Protein AF-X0VPE2-F1 (afdb_monomer)

Radius of gyration: 18.02 Å; Cα contacts (8 Å, |Δi|>4): 133; chains: 1; bounding box: 36×33×53 Å

Mean predicted aligned error: 11.68 Å

Solvent-accessible surface area (backbone atoms only — not comparable to full-atom values): 7471 Å² total; per-residue (Å²): 115,73,70,59,52,55,60,52,53,53,53,38,47,73,68,76,41,77,46,69,66,61,46,49,50,71,69,47,79,75,45,66,66,59,52,53,51,42,55,54,49,53,52,48,35,64,72,43,27,59,87,82,78,49,79,54,50,73,45,36,73,63,50,60,68,68,67,75,43,57,67,64,40,50,57,55,5,65,76,32,97,81,60,49,79,45,72,67,60,49,52,50,51,54,61,70,44,35,78,48,72,45,98,58,35,27,35,40,79,41,75,41,86,87,76,78,44,70,31,37,31,48,44,54,71,93,116

Foldseek 3Di:
DVVVLCVVQVVCVVVVHPRVVVVCVVVVVPPPLLVLLQVLLVVQCVVQPVPPPDARDKDALVCVVVVPCPPNQQSLLCPDDPSHRDSVVSVVSLVVQAPPDHPQKHKHWDQDPPPRGIIITIDGPPD

Nearest PDB structures (foldseek):
  9cjx-assembly1_A  TM=3.174E-01  e=4.978E-01  Desulfotomaculum sp.
  2cqm-assembly1_A  TM=2.421E-01  e=2.013E+00  Homo sapiens
  8rfj-assembly1_K  TM=2.776E-01  e=3.565E+00  Ectopseudomonas oleovorans
  5myj-assembly1_BQ  TM=2.692E-01  e=7.170E+00  Lactococcus cremoris subsp. cremoris MG1363

Organism: NCBI:txid412755

Structure (mmCIF, N/CA/C/O backbone):
data_AF-X0VPE2-F1
#
_entry.id   AF-X0VPE2-F1
#
loop_
_atom_site.group_PDB
_atom_site.id
_atom_site.type_symbol
_atom_site.label_atom_id
_atom_site.label_alt_id
_atom_site.label_comp_id
_atom_site.label_asym_id
_atom_site.label_entity_id
_atom_site.label_seq_id
_atom_site.pdbx_PDB_ins_code
_atom_site.Cartn_x
_atom_site.Cartn_y
_atom_site.Cartn_z
_atom_site.occupancy
_atom_site.B_iso_or_equiv
_atom_site.auth_seq_id
_atom_site.auth_comp_id
_atom_site.auth_asym_id
_atom_site.auth_atom_id
_atom_site.pdbx_PDB_model_num
ATOM 1 N N . PHE A 1 1 ? 20.637 -10.518 -17.107 1.00 48.41 1 PHE A N 1
ATOM 2 C CA . PHE A 1 1 ? 19.601 -9.680 -17.740 1.00 48.41 1 PHE A CA 1
ATOM 3 C C . PHE A 1 1 ? 20.217 -8.600 -18.637 1.00 48.41 1 PHE A C 1
ATOM 5 O O . PHE A 1 1 ? 19.549 -8.205 -19.580 1.00 48.41 1 PHE A O 1
ATOM 12 N N . ASP A 1 2 ? 21.484 -8.210 -18.436 1.00 50.22 2 ASP A N 1
ATOM 13 C CA . ASP A 1 2 ? 22.168 -7.146 -19.201 1.00 50.22 2 ASP A CA 1
ATOM 14 C C . ASP A 1 2 ? 22.328 -7.405 -20.713 1.00 50.22 2 ASP A C 1
ATOM 16 O O . ASP A 1 2 ? 22.294 -6.473 -21.512 1.00 50.22 2 ASP A O 1
ATOM 20 N N . ASP A 1 3 ? 22.443 -8.667 -21.137 1.00 52.97 3 ASP A N 1
ATOM 21 C CA . ASP A 1 3 ? 22.589 -8.995 -22.565 1.00 52.97 3 ASP A CA 1
ATOM 22 C C . ASP A 1 3 ? 21.286 -8.849 -23.362 1.00 52.97 3 ASP A C 1
ATOM 24 O O . ASP A 1 3 ? 21.312 -8.575 -24.561 1.00 52.97 3 ASP A O 1
ATOM 28 N N . TRP A 1 4 ? 20.131 -9.019 -22.712 1.00 54.50 4 TRP A N 1
ATOM 29 C CA . TRP A 1 4 ? 18.833 -8.937 -23.388 1.00 54.50 4 TRP A CA 1
ATOM 30 C C . TRP A 1 4 ? 18.446 -7.482 -23.676 1.00 54.50 4 TRP A C 1
ATOM 32 O O . TRP A 1 4 ? 17.914 -7.184 -24.745 1.00 54.50 4 TRP A O 1
ATOM 42 N N . ASP A 1 5 ? 18.788 -6.578 -22.755 1.00 54.84 5 ASP A N 1
ATOM 43 C CA . ASP A 1 5 ? 18.522 -5.143 -22.872 1.00 54.84 5 ASP A CA 1
ATOM 44 C C . ASP A 1 5 ? 19.293 -4.534 -24.055 1.00 54.84 5 ASP A C 1
ATOM 46 O O . ASP A 1 5 ? 18.713 -3.861 -24.903 1.00 54.84 5 ASP A O 1
ATOM 50 N N . ASN A 1 6 ? 20.572 -4.890 -24.216 1.00 60.12 6 ASN A N 1
ATOM 51 C CA . ASN A 1 6 ? 21.390 -4.433 -25.345 1.00 60.12 6 ASN A CA 1
ATOM 52 C C . ASN A 1 6 ? 20.901 -4.950 -26.709 1.00 60.12 6 ASN A C 1
ATOM 54 O O . ASN A 1 6 ? 20.964 -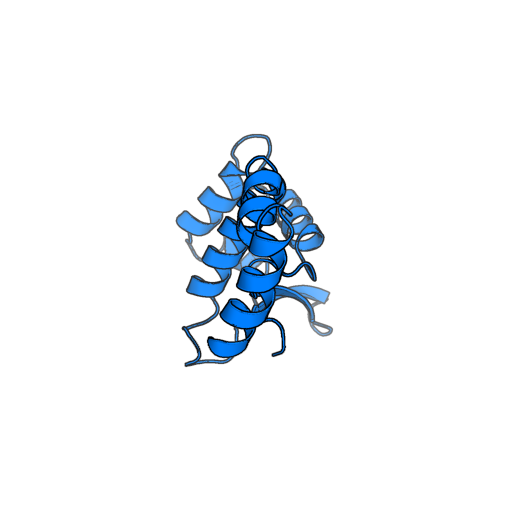4.223 -27.703 1.00 60.12 6 ASN A O 1
ATOM 58 N N . LEU A 1 7 ? 20.405 -6.191 -26.775 1.00 62.62 7 LEU A N 1
ATOM 59 C CA . LEU A 1 7 ? 19.958 -6.806 -28.030 1.00 62.62 7 LEU A CA 1
ATOM 60 C C . LEU A 1 7 ? 18.639 -6.217 -28.541 1.00 62.62 7 LEU A C 1
ATOM 62 O O . LEU A 1 7 ? 18.477 -6.028 -29.747 1.00 62.62 7 LEU A O 1
ATOM 66 N N . VAL A 1 8 ? 17.703 -5.915 -27.643 1.00 62.94 8 VAL A N 1
ATOM 67 C CA . VAL A 1 8 ? 16.380 -5.395 -28.018 1.00 62.94 8 VAL A CA 1
ATOM 68 C C . VAL A 1 8 ? 16.415 -3.879 -28.187 1.00 62.94 8 VAL A C 1
ATOM 70 O O . VAL A 1 8 ? 15.922 -3.359 -29.189 1.00 62.94 8 VAL A O 1
ATOM 73 N N . ARG A 1 9 ? 17.062 -3.163 -27.262 1.00 59.94 9 ARG A N 1
ATOM 74 C CA . ARG A 1 9 ? 17.155 -1.699 -27.291 1.00 59.94 9 ARG A CA 1
ATOM 75 C C . ARG A 1 9 ? 17.987 -1.209 -28.473 1.00 59.94 9 ARG A C 1
ATOM 77 O O . ARG A 1 9 ? 17.566 -0.298 -29.180 1.00 59.94 9 ARG A O 1
ATOM 84 N N . GLY A 1 10 ? 19.107 -1.878 -28.760 1.00 60.94 10 GLY A N 1
ATOM 85 C CA . GLY A 1 10 ? 19.944 -1.571 -29.919 1.00 60.94 10 GLY A CA 1
ATOM 86 C C . GLY A 1 10 ? 19.210 -1.744 -31.253 1.00 60.94 10 GLY A C 1
ATOM 87 O O . GLY A 1 10 ? 19.342 -0.898 -32.133 1.00 60.94 10 GLY A O 1
ATOM 88 N N . ALA A 1 11 ? 18.392 -2.792 -31.393 1.00 63.69 11 ALA A N 1
ATOM 89 C CA . ALA A 1 11 ? 17.619 -3.040 -32.611 1.00 63.69 11 ALA A CA 1
ATOM 90 C C . ALA A 1 11 ? 16.473 -2.031 -32.812 1.00 63.69 11 ALA A C 1
ATOM 92 O O . ALA A 1 11 ? 16.219 -1.617 -33.941 1.00 63.69 11 ALA A O 1
ATOM 93 N N . LEU A 1 12 ? 15.800 -1.615 -31.734 1.00 59.50 12 LEU A N 1
ATOM 94 C CA . LEU A 1 12 ? 14.699 -0.645 -31.793 1.00 59.50 12 LEU A CA 1
ATOM 95 C C . LEU A 1 12 ? 15.189 0.770 -32.127 1.00 59.50 12 LEU A C 1
ATOM 97 O O . LEU A 1 12 ? 14.616 1.412 -33.005 1.00 59.50 12 LEU A O 1
ATOM 101 N N . ILE A 1 13 ? 16.299 1.204 -31.520 1.00 61.22 13 ILE A N 1
ATOM 102 C CA . ILE A 1 13 ? 16.946 2.489 -31.837 1.00 61.22 13 ILE A CA 1
ATOM 103 C C . ILE A 1 13 ? 17.408 2.518 -33.301 1.00 61.22 13 ILE A C 1
ATOM 105 O O . ILE A 1 13 ? 17.259 3.528 -33.986 1.00 61.22 13 ILE A O 1
ATOM 109 N N . TRP A 1 14 ? 17.941 1.401 -33.809 1.00 63.91 14 TRP A N 1
ATOM 110 C CA . TRP A 1 14 ? 18.408 1.303 -35.196 1.00 63.91 14 TRP A CA 1
ATOM 111 C C . TRP A 1 14 ? 17.271 1.378 -36.230 1.00 63.91 14 TRP A C 1
ATOM 113 O O . T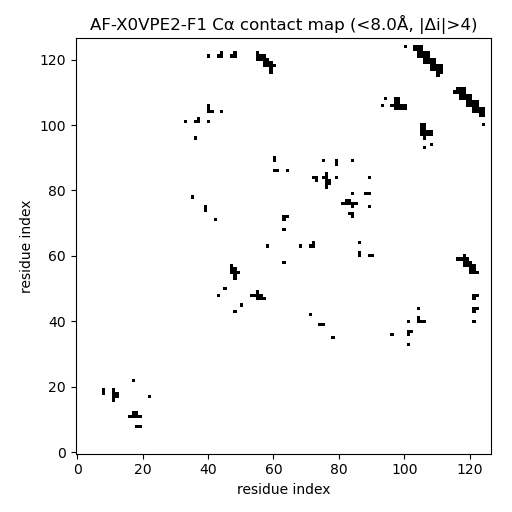RP A 1 14 ? 17.502 1.764 -37.371 1.00 63.91 14 TRP A O 1
ATOM 123 N N . LEU A 1 15 ? 16.040 1.043 -35.832 1.00 72.44 15 LEU A N 1
ATOM 124 C CA . LEU A 1 15 ? 14.829 1.141 -36.657 1.00 72.44 15 LEU A CA 1
ATOM 125 C C . LEU A 1 15 ? 14.148 2.523 -36.580 1.00 72.44 15 LEU A C 1
ATOM 127 O O . LEU A 1 15 ? 13.005 2.652 -37.020 1.00 72.44 15 LEU A O 1
ATOM 131 N N . GLU A 1 16 ? 14.815 3.531 -36.001 1.00 61.09 16 GLU A N 1
ATOM 132 C CA . GLU A 1 16 ? 14.264 4.870 -35.718 1.00 61.09 16 GLU A CA 1
ATOM 133 C C . GLU A 1 16 ? 12.949 4.837 -34.913 1.00 61.09 16 GLU A C 1
ATOM 135 O O . GLU A 1 16 ? 12.154 5.776 -34.949 1.00 61.09 16 GLU A O 1
ATOM 140 N N . GLN A 1 17 ? 12.694 3.751 -34.178 1.00 58.78 17 GLN A N 1
ATOM 141 C CA . GLN A 1 17 ? 11.606 3.700 -33.209 1.00 58.78 17 GLN A CA 1
ATOM 142 C C . GLN A 1 17 ? 12.084 4.355 -31.914 1.00 58.78 17 GLN A C 1
ATOM 144 O O . GLN A 1 17 ? 13.232 4.157 -31.508 1.00 58.78 17 GLN A O 1
ATOM 149 N N . ASP A 1 18 ? 11.210 5.134 -31.268 1.00 55.91 18 ASP A N 1
ATOM 150 C CA . ASP A 1 18 ? 11.518 5.681 -29.948 1.00 55.91 18 ASP A CA 1
ATOM 151 C C . ASP A 1 18 ? 11.883 4.527 -28.999 1.00 55.91 18 ASP A C 1
ATOM 153 O O . ASP A 1 18 ? 11.242 3.471 -28.983 1.00 55.91 18 ASP A O 1
ATOM 157 N N . ASP A 1 19 ? 12.948 4.727 -28.223 1.00 62.25 19 ASP A N 1
ATOM 158 C CA . ASP A 1 19 ? 13.419 3.757 -27.239 1.00 62.25 19 ASP A CA 1
ATOM 159 C C . ASP A 1 19 ? 12.251 3.388 -26.307 1.00 62.25 19 ASP A C 1
ATOM 161 O O . ASP A 1 19 ? 11.602 4.290 -25.780 1.00 62.25 19 ASP A O 1
ATOM 165 N N . PRO A 1 20 ? 11.921 2.102 -26.099 1.00 57.09 20 PRO A N 1
ATOM 166 C CA . PRO A 1 20 ? 10.791 1.708 -25.261 1.00 57.09 20 PRO A CA 1
ATOM 167 C C . PRO A 1 20 ? 10.912 2.207 -23.814 1.00 57.09 20 PRO A C 1
ATOM 169 O O . PRO A 1 20 ? 9.883 2.448 -23.185 1.00 57.09 20 PRO A O 1
ATOM 172 N N . VAL A 1 21 ? 12.131 2.418 -23.300 1.00 57.44 21 VAL A N 1
ATOM 173 C CA . VAL A 1 21 ? 12.370 2.997 -21.968 1.00 57.44 21 VAL A CA 1
ATOM 174 C C . VAL A 1 21 ? 12.086 4.498 -21.980 1.00 57.44 21 VAL A C 1
ATOM 176 O O . VAL A 1 21 ? 11.286 4.966 -21.173 1.00 57.44 21 VAL A O 1
ATOM 179 N N . ASP A 1 22 ? 12.625 5.238 -22.953 1.00 53.91 22 ASP A N 1
ATOM 180 C CA . ASP A 1 22 ? 12.319 6.667 -23.111 1.00 53.91 22 ASP A CA 1
ATOM 181 C C . ASP A 1 22 ? 10.844 6.894 -23.458 1.00 53.91 22 ASP A C 1
ATOM 183 O O . ASP A 1 22 ? 10.259 7.888 -23.049 1.00 53.91 22 ASP A O 1
ATOM 187 N N . THR A 1 23 ? 10.214 5.984 -24.200 1.00 55.41 23 THR A N 1
ATOM 188 C CA . THR A 1 23 ? 8.788 6.033 -24.535 1.00 55.41 23 THR A CA 1
ATOM 189 C C . THR A 1 23 ? 7.963 5.774 -23.290 1.00 55.41 23 THR A C 1
ATOM 191 O O . THR A 1 23 ? 6.982 6.475 -23.068 1.00 55.41 23 THR A O 1
ATOM 194 N N . GLN A 1 24 ? 8.356 4.821 -22.442 1.00 53.22 24 GLN A N 1
ATOM 195 C CA . GLN A 1 24 ? 7.702 4.576 -21.160 1.00 53.22 24 GLN A CA 1
ATOM 196 C C . GLN A 1 24 ? 7.850 5.773 -20.207 1.00 53.22 24 GLN A C 1
ATOM 198 O O . GLN A 1 24 ? 6.866 6.129 -19.559 1.00 53.22 24 GLN A O 1
ATOM 203 N N . ASP A 1 25 ? 9.011 6.429 -20.172 1.00 51.62 25 ASP A N 1
ATOM 204 C CA . ASP A 1 25 ? 9.250 7.625 -19.354 1.00 51.62 25 ASP A CA 1
ATOM 205 C C . ASP A 1 25 ? 8.532 8.866 -19.916 1.00 51.62 25 ASP A C 1
ATOM 207 O O . ASP A 1 25 ? 7.871 9.592 -19.170 1.00 51.62 25 ASP A O 1
ATOM 211 N N . ARG A 1 26 ? 8.534 9.073 -21.241 1.00 52.00 26 ARG A N 1
ATOM 212 C CA . ARG A 1 26 ? 7.775 10.147 -21.918 1.00 52.00 26 ARG A CA 1
ATOM 213 C C . ARG A 1 26 ? 6.259 9.935 -21.847 1.00 52.00 26 ARG A C 1
ATOM 215 O O . ARG A 1 26 ? 5.519 10.912 -21.809 1.00 52.00 26 ARG A O 1
ATOM 222 N N . SER A 1 27 ? 5.793 8.685 -21.800 1.00 52.50 27 SER A N 1
ATOM 223 C CA . SER A 1 27 ? 4.378 8.336 -21.568 1.00 52.50 27 SER A CA 1
ATOM 224 C C . SER A 1 27 ? 3.996 8.389 -20.086 1.00 52.50 27 SER A C 1
ATOM 226 O O . SER A 1 27 ? 2.817 8.497 -19.761 1.00 52.50 27 SER A O 1
ATOM 228 N N . GLY A 1 28 ? 4.979 8.250 -19.190 1.00 48.50 28 GLY A N 1
ATOM 229 C CA . GLY A 1 28 ? 4.800 8.157 -17.743 1.00 48.50 28 GLY A CA 1
ATOM 230 C C . GLY A 1 28 ? 4.815 9.499 -17.015 1.00 48.50 28 GLY A C 1
ATOM 231 O O . GLY A 1 28 ? 4.195 9.594 -15.959 1.00 48.50 28 GLY A O 1
ATOM 232 N N . GLY A 1 29 ? 5.441 10.535 -17.588 1.00 45.78 29 GLY A N 1
ATOM 233 C CA . GLY A 1 29 ? 5.612 11.874 -16.996 1.00 45.78 29 GLY A CA 1
ATOM 234 C C . GLY A 1 29 ? 4.342 12.721 -16.802 1.00 45.78 29 GLY A C 1
ATOM 235 O O . GLY A 1 29 ? 4.420 13.946 -16.823 1.00 45.78 29 GLY A O 1
ATOM 236 N N . GLY A 1 30 ? 3.172 12.102 -16.645 1.00 54.84 30 GLY A N 1
ATOM 237 C CA . GLY A 1 30 ? 1.905 12.799 -16.413 1.00 54.84 30 GLY A CA 1
ATOM 238 C C . GLY A 1 30 ? 0.811 11.967 -15.743 1.00 54.84 30 GLY A C 1
ATOM 239 O O . GLY A 1 30 ? -0.318 12.445 -15.635 1.00 54.84 30 GLY A O 1
ATOM 240 N N . ASP A 1 31 ? 1.099 10.737 -15.302 1.00 74.12 31 ASP A N 1
ATOM 241 C CA . ASP A 1 31 ? 0.120 9.930 -14.570 1.00 74.12 31 ASP A CA 1
ATOM 242 C C . ASP A 1 31 ? 0.300 10.135 -13.059 1.00 74.12 31 ASP A C 1
ATOM 244 O O . ASP A 1 31 ? 0.944 9.342 -12.369 1.00 74.12 31 ASP A O 1
ATOM 248 N N . GLU A 1 32 ? -0.292 11.222 -12.549 1.00 80.81 32 GLU A N 1
ATOM 249 C CA . GLU A 1 32 ? -0.337 11.558 -11.115 1.00 80.81 32 GLU A CA 1
ATOM 250 C C . GLU A 1 32 ? -0.833 10.376 -10.259 1.00 80.81 32 GLU A C 1
ATOM 252 O O . GLU A 1 32 ? -0.433 10.214 -9.103 1.00 80.81 32 GLU A O 1
ATOM 257 N N . GLU A 1 33 ? -1.709 9.522 -10.811 1.00 83.19 33 GLU A N 1
ATOM 258 C CA . GLU A 1 33 ? -2.181 8.332 -10.110 1.00 83.19 33 GLU A CA 1
ATOM 259 C C . GLU A 1 33 ? -1.060 7.301 -9.986 1.00 83.19 33 GLU A C 1
ATOM 261 O O . GLU A 1 33 ? -0.883 6.718 -8.917 1.00 83.19 33 GLU A O 1
ATOM 266 N N . ARG A 1 34 ? -0.282 7.074 -11.046 1.00 82.19 34 ARG A N 1
ATOM 267 C CA . ARG A 1 34 ? 0.830 6.118 -11.022 1.00 82.19 34 ARG A CA 1
ATOM 268 C C . ARG A 1 34 ? 1.946 6.559 -10.081 1.00 82.19 34 ARG A C 1
ATOM 270 O O . ARG A 1 34 ? 2.451 5.712 -9.345 1.00 82.19 34 ARG A O 1
ATOM 277 N N . GLU A 1 35 ? 2.287 7.845 -10.064 1.00 86.06 35 GLU A N 1
ATOM 278 C CA . GLU A 1 35 ? 3.268 8.406 -9.123 1.00 86.06 35 GLU A CA 1
ATOM 279 C C . GLU A 1 35 ? 2.800 8.239 -7.675 1.00 86.06 35 GLU A C 1
ATOM 281 O O . GLU A 1 35 ? 3.504 7.638 -6.865 1.00 86.06 35 GLU A O 1
ATOM 286 N N . MET A 1 36 ? 1.553 8.621 -7.375 1.00 88.56 36 MET A N 1
ATOM 287 C CA . MET A 1 36 ? 0.945 8.393 -6.061 1.00 88.56 36 MET A CA 1
ATOM 288 C C . MET A 1 36 ? 1.011 6.916 -5.646 1.00 88.56 36 MET A C 1
ATOM 290 O O . MET A 1 36 ? 1.340 6.595 -4.503 1.00 88.56 36 MET A O 1
ATOM 294 N N . ILE A 1 37 ? 0.635 5.999 -6.543 1.00 88.44 37 ILE A N 1
ATOM 295 C CA . ILE A 1 37 ? 0.643 4.563 -6.245 1.00 88.44 37 ILE A CA 1
ATOM 296 C C . ILE A 1 37 ? 2.070 4.098 -5.951 1.00 88.44 37 ILE A C 1
ATOM 298 O O . ILE A 1 37 ? 2.268 3.350 -4.992 1.00 88.44 37 ILE A O 1
ATOM 302 N N . ASN A 1 38 ? 3.043 4.546 -6.743 1.00 88.19 38 ASN A N 1
ATOM 303 C CA . ASN A 1 38 ? 4.447 4.219 -6.554 1.00 88.19 38 ASN A CA 1
ATOM 304 C C . ASN A 1 38 ? 4.968 4.692 -5.189 1.00 88.19 38 ASN A C 1
ATOM 306 O O . ASN A 1 38 ? 5.553 3.898 -4.450 1.00 88.19 38 ASN A O 1
ATOM 310 N N . ASP A 1 39 ? 4.694 5.945 -4.825 1.00 89.62 39 ASP A N 1
ATOM 311 C CA . ASP A 1 39 ? 5.142 6.540 -3.565 1.00 89.62 39 ASP A CA 1
ATOM 312 C C . ASP A 1 39 ? 4.575 5.779 -2.361 1.00 89.62 39 ASP A C 1
ATOM 314 O O . ASP A 1 39 ? 5.307 5.386 -1.448 1.00 89.62 39 ASP A O 1
ATOM 318 N N . ILE A 1 40 ? 3.271 5.480 -2.388 1.00 90.88 40 ILE A N 1
ATOM 319 C CA . ILE A 1 40 ? 2.616 4.734 -1.309 1.00 90.88 40 ILE A CA 1
ATOM 320 C C . ILE A 1 40 ? 3.156 3.301 -1.224 1.00 90.88 40 ILE A C 1
ATOM 322 O O . ILE A 1 40 ? 3.429 2.818 -0.123 1.00 90.88 40 ILE A O 1
ATOM 326 N N . LEU A 1 41 ? 3.293 2.591 -2.348 1.00 89.25 41 LEU A N 1
ATOM 327 C CA . LEU A 1 41 ? 3.759 1.201 -2.340 1.00 89.25 41 LEU A CA 1
ATOM 328 C C . LEU A 1 41 ? 5.215 1.084 -1.898 1.00 89.25 41 LEU A C 1
ATOM 330 O O . LEU A 1 41 ? 5.525 0.199 -1.104 1.00 89.25 41 LEU A O 1
ATOM 334 N N . THR A 1 42 ? 6.081 1.990 -2.346 1.00 88.00 42 THR A N 1
ATOM 335 C CA . THR A 1 42 ? 7.493 2.029 -1.947 1.00 88.00 42 THR A CA 1
ATOM 336 C C . THR A 1 42 ? 7.633 2.299 -0.451 1.00 88.00 42 THR A C 1
ATOM 338 O O . THR A 1 42 ? 8.385 1.607 0.244 1.00 88.00 42 THR A O 1
ATOM 341 N N . HIS A 1 43 ? 6.852 3.248 0.076 1.00 89.31 43 HIS A N 1
ATOM 342 C CA . HIS A 1 43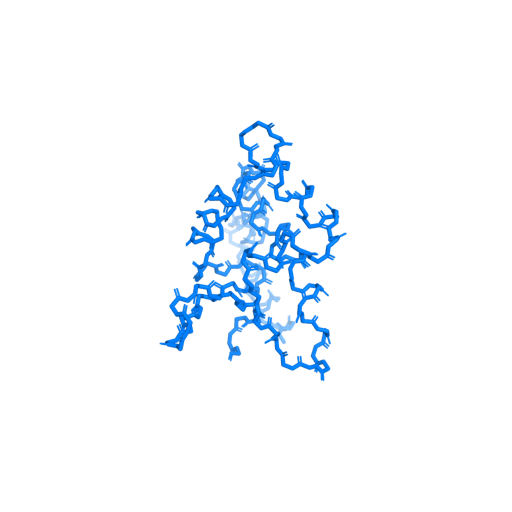 ? 6.820 3.550 1.506 1.00 89.31 43 HIS A CA 1
ATOM 343 C C . HIS A 1 43 ? 6.348 2.347 2.334 1.00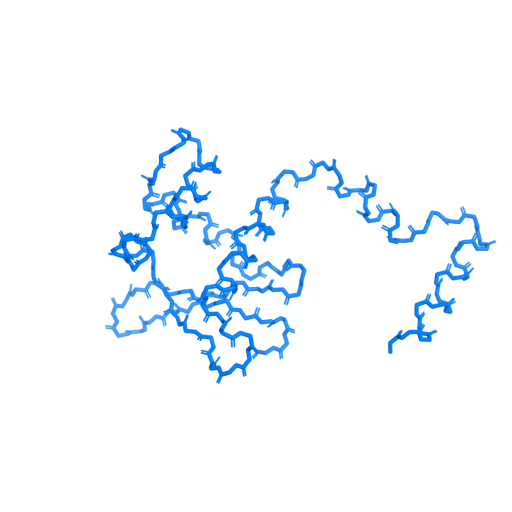 89.31 43 HIS A C 1
ATOM 345 O O . HIS A 1 43 ? 6.992 1.952 3.307 1.00 89.31 43 HIS A O 1
ATOM 351 N N . LEU A 1 44 ? 5.252 1.707 1.917 1.00 88.12 44 LEU A N 1
ATOM 352 C CA . LEU A 1 44 ? 4.724 0.524 2.597 1.00 88.12 44 LEU A CA 1
ATOM 353 C C . LEU A 1 44 ? 5.675 -0.675 2.509 1.00 88.12 44 LEU A C 1
ATOM 355 O O . LEU A 1 44 ? 5.818 -1.396 3.493 1.00 88.12 44 LEU A O 1
ATOM 359 N N . TYR A 1 45 ? 6.327 -0.890 1.366 1.00 85.12 45 TYR A N 1
ATOM 360 C CA . TYR A 1 45 ? 7.309 -1.958 1.200 1.00 85.12 45 TYR A CA 1
ATOM 361 C C . TYR A 1 45 ? 8.489 -1.760 2.149 1.00 85.12 45 TYR A C 1
ATOM 363 O O . TYR A 1 45 ? 8.784 -2.655 2.930 1.00 85.12 45 TYR A O 1
ATOM 371 N N . THR A 1 46 ? 9.078 -0.563 2.176 1.00 84.19 46 THR A N 1
ATOM 372 C CA . THR A 1 46 ? 10.196 -0.225 3.075 1.00 84.19 46 THR A CA 1
ATOM 373 C C . THR A 1 46 ? 9.840 -0.444 4.547 1.00 84.19 46 THR A C 1
ATOM 375 O O . THR A 1 46 ? 10.680 -0.870 5.336 1.00 84.19 46 THR A O 1
ATOM 378 N N . LYS A 1 47 ? 8.585 -0.173 4.927 1.00 83.38 47 LYS A N 1
ATOM 379 C CA . LYS A 1 47 ? 8.124 -0.313 6.311 1.00 83.38 47 LYS A CA 1
ATOM 380 C C . LYS A 1 47 ? 7.775 -1.755 6.703 1.00 83.38 47 LYS A C 1
ATOM 382 O O . LYS A 1 47 ? 8.079 -2.175 7.816 1.00 83.38 47 LYS A O 1
ATOM 387 N N . TYR A 1 48 ? 7.070 -2.487 5.840 1.00 81.00 48 TYR A N 1
ATOM 388 C CA . TYR A 1 48 ? 6.485 -3.795 6.176 1.00 81.00 48 TYR A CA 1
ATOM 389 C C . TYR A 1 48 ? 7.278 -4.990 5.638 1.00 81.00 48 TYR A C 1
ATOM 391 O O . TYR A 1 48 ? 7.056 -6.118 6.088 1.00 81.00 48 TYR A O 1
ATOM 399 N N . CYS A 1 49 ? 8.202 -4.749 4.710 1.00 74.50 49 CYS A N 1
ATOM 400 C CA . CYS A 1 49 ? 9.144 -5.728 4.192 1.00 74.50 49 CYS A CA 1
ATOM 401 C C . CYS A 1 49 ? 10.549 -5.281 4.604 1.00 74.50 49 CYS A C 1
ATOM 403 O O . CYS A 1 49 ? 11.120 -4.365 4.021 1.00 74.50 49 CYS A O 1
ATOM 405 N N . ASN A 1 50 ? 11.125 -5.935 5.614 1.00 66.06 50 ASN A N 1
ATOM 406 C CA . ASN A 1 50 ? 12.504 -5.697 6.052 1.00 66.06 50 ASN A CA 1
ATOM 407 C C . ASN A 1 50 ? 13.509 -6.251 5.018 1.00 66.06 50 ASN A C 1
ATOM 409 O O . ASN A 1 50 ? 14.222 -7.200 5.330 1.00 66.06 50 ASN A O 1
ATOM 413 N N . PHE A 1 51 ? 13.513 -5.737 3.780 1.00 63.56 51 PHE A N 1
ATOM 414 C CA . PHE A 1 51 ? 14.441 -6.081 2.686 1.00 63.56 51 PHE A CA 1
ATOM 415 C C . PHE A 1 51 ? 14.849 -7.573 2.621 1.00 63.56 51 PHE A C 1
ATOM 417 O O . PHE A 1 51 ? 16.025 -7.901 2.486 1.00 63.56 51 PHE A O 1
ATOM 424 N N . GLY A 1 52 ? 13.883 -8.492 2.740 1.00 56.88 52 GLY A N 1
ATOM 425 C CA . GLY A 1 52 ? 14.119 -9.938 2.617 1.00 56.88 52 GLY A CA 1
ATOM 426 C C . GLY A 1 52 ? 14.593 -10.674 3.880 1.00 56.88 52 GLY A C 1
ATOM 427 O O . GLY A 1 52 ? 14.894 -11.861 3.798 1.00 56.88 52 GLY A O 1
ATOM 428 N N . VAL A 1 53 ? 14.646 -10.026 5.050 1.00 62.47 53 VAL A N 1
ATOM 429 C CA . VAL A 1 53 ? 15.027 -10.683 6.320 1.00 62.47 53 VAL A CA 1
ATOM 430 C C . VAL A 1 53 ? 13.842 -11.398 6.983 1.00 62.47 53 VAL A C 1
ATOM 432 O O . VAL A 1 53 ? 14.018 -12.416 7.647 1.00 62.47 53 VAL A O 1
ATOM 435 N N . GLU A 1 54 ? 12.621 -10.898 6.786 1.00 66.75 54 GLU A N 1
ATOM 436 C CA . GLU A 1 54 ? 11.393 -11.472 7.344 1.00 66.75 54 GLU A CA 1
ATOM 437 C C . GLU A 1 54 ? 10.290 -11.535 6.279 1.00 66.75 54 GLU A C 1
ATOM 439 O O . GLU A 1 54 ? 10.249 -10.665 5.403 1.00 66.75 54 GLU A O 1
ATOM 444 N N . PRO A 1 55 ? 9.370 -12.519 6.356 1.00 70.31 55 PRO A N 1
ATOM 445 C CA . PRO A 1 55 ? 8.217 -12.558 5.469 1.00 70.31 55 PRO A CA 1
ATOM 446 C C . PRO A 1 55 ? 7.368 -11.286 5.636 1.00 70.31 55 PRO A C 1
ATOM 448 O O . PRO A 1 55 ? 7.228 -10.786 6.760 1.00 70.31 55 PRO A O 1
ATOM 451 N N . PRO A 1 56 ? 6.770 -10.771 4.546 1.00 79.31 56 PRO A N 1
ATOM 452 C CA . PRO A 1 56 ? 6.004 -9.534 4.576 1.00 79.31 56 PRO A CA 1
ATOM 453 C C . PRO A 1 56 ? 4.847 -9.629 5.574 1.00 79.31 56 PRO A C 1
ATOM 455 O O . PRO A 1 56 ? 4.013 -10.541 5.524 1.00 79.31 56 PRO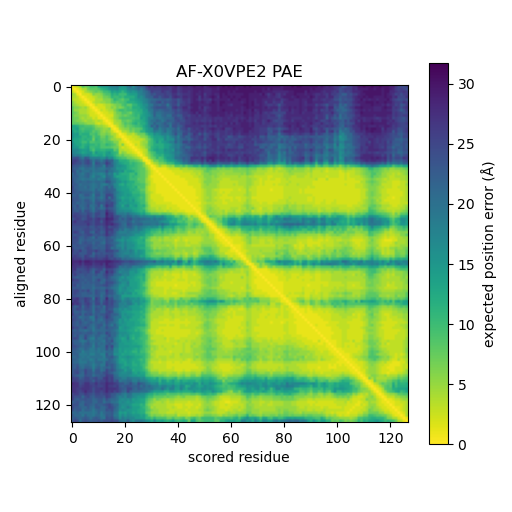 A O 1
ATOM 458 N N . LYS A 1 57 ? 4.801 -8.681 6.515 1.00 82.19 57 LYS A N 1
ATOM 459 C CA . LYS A 1 57 ? 3.817 -8.698 7.603 1.00 82.19 57 LYS A CA 1
ATOM 460 C C . LYS A 1 57 ? 2.482 -8.109 7.135 1.00 82.19 57 LYS A C 1
ATOM 462 O O . LYS A 1 57 ? 2.467 -7.001 6.596 1.00 82.19 57 LYS A O 1
ATOM 467 N N . PRO A 1 58 ? 1.346 -8.795 7.372 1.00 85.81 58 PRO A N 1
ATOM 468 C CA . PRO A 1 58 ? 0.041 -8.228 7.078 1.00 85.81 58 PRO A CA 1
ATOM 469 C C . PRO A 1 58 ? -0.253 -7.037 7.992 1.00 85.81 58 PRO A C 1
ATOM 471 O O . PRO A 1 58 ? 0.040 -7.045 9.194 1.00 85.81 58 PRO A O 1
ATOM 474 N N . PHE A 1 59 ? -0.894 -6.020 7.426 1.00 85.75 59 PHE A N 1
ATOM 475 C CA . PHE A 1 59 ? -1.369 -4.855 8.159 1.00 85.75 59 PHE A CA 1
ATOM 476 C C . PHE A 1 59 ? -2.832 -4.553 7.839 1.00 85.75 59 PHE A C 1
ATOM 478 O O . PHE A 1 59 ? -3.391 -4.953 6.818 1.00 85.75 59 PHE A O 1
ATOM 485 N N . THR A 1 60 ? -3.473 -3.811 8.739 1.00 86.25 60 THR A N 1
ATOM 486 C CA . THR A 1 60 ? -4.849 -3.339 8.571 1.00 86.25 60 THR A CA 1
ATOM 487 C C . THR A 1 60 ? -4.869 -1.820 8.583 1.00 86.25 60 THR A C 1
ATOM 489 O O . THR A 1 60 ? -4.013 -1.176 9.187 1.00 86.25 60 THR A O 1
ATOM 492 N N . VAL A 1 61 ? -5.906 -1.215 8.001 1.00 83.75 61 VAL A N 1
ATOM 493 C CA . VAL A 1 61 ? -6.090 0.249 8.079 1.00 83.75 61 VAL A CA 1
ATOM 494 C C . VAL A 1 61 ? -6.252 0.722 9.533 1.00 83.75 61 VAL A C 1
ATOM 496 O O . VAL A 1 61 ? -5.981 1.876 9.848 1.00 83.75 61 VAL A O 1
ATOM 499 N N . LYS A 1 62 ? -6.694 -0.168 10.435 1.00 82.94 62 LYS A N 1
ATOM 500 C CA . LYS A 1 62 ? -6.748 0.109 11.875 1.00 82.94 62 LYS A CA 1
ATOM 501 C C . LYS A 1 62 ? -5.342 0.279 12.448 1.00 82.94 62 LYS A C 1
ATOM 503 O O . LYS A 1 62 ? -5.079 1.292 13.077 1.00 82.94 62 LYS A O 1
ATOM 508 N N . ARG A 1 63 ? -4.440 -0.663 12.151 1.00 80.38 63 ARG A N 1
ATOM 509 C CA . ARG A 1 63 ? -3.034 -0.596 12.571 1.00 80.38 63 ARG A CA 1
ATOM 510 C C . ARG A 1 63 ? -2.329 0.644 12.037 1.00 80.38 63 ARG A C 1
ATOM 512 O O . ARG A 1 63 ? -1.687 1.336 12.810 1.00 80.38 63 ARG A O 1
ATOM 519 N N . LEU A 1 64 ? -2.561 1.005 10.771 1.00 79.75 64 LEU A N 1
ATOM 520 C CA . LEU A 1 64 ? -2.037 2.257 10.202 1.00 79.75 64 LEU A CA 1
ATOM 521 C C . LEU A 1 64 ? -2.479 3.512 10.974 1.00 79.75 64 LEU A C 1
ATOM 523 O O . LEU A 1 64 ? -1.793 4.528 10.947 1.00 79.75 64 LEU A O 1
ATOM 527 N N . HIS A 1 65 ? -3.640 3.466 11.630 1.00 77.75 65 HIS A N 1
ATOM 528 C CA . HIS A 1 65 ? -4.123 4.566 12.455 1.00 77.75 65 HIS A CA 1
ATOM 529 C C . HIS A 1 65 ? -3.527 4.553 13.871 1.00 77.75 65 HIS A C 1
ATOM 531 O O . HIS A 1 65 ? -3.275 5.624 14.419 1.00 77.75 65 HIS A O 1
ATOM 537 N N . GLU A 1 66 ? -3.337 3.363 14.447 1.00 75.38 66 GLU A N 1
ATOM 538 C CA . GLU A 1 66 ? -2.924 3.148 15.841 1.00 75.38 66 GLU A CA 1
ATOM 539 C C . GLU A 1 66 ? -1.405 3.214 16.058 1.00 75.38 66 GLU A C 1
ATOM 541 O O . GLU A 1 66 ? -0.983 3.578 17.147 1.00 75.38 66 GLU A O 1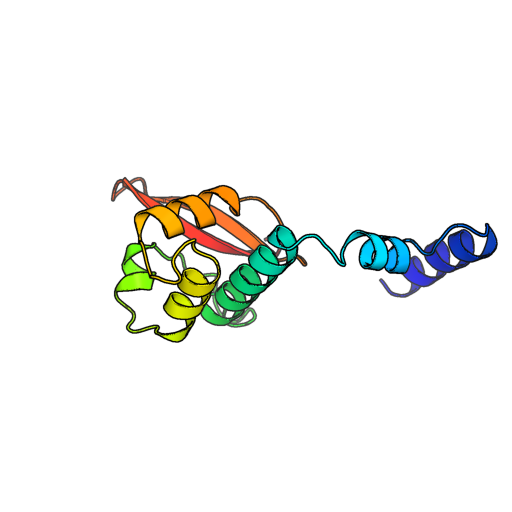
ATOM 546 N N . GLU A 1 67 ? -0.581 2.907 15.051 1.00 64.31 67 GLU A N 1
ATOM 547 C CA . GLU A 1 67 ? 0.883 2.748 15.180 1.00 64.31 67 GLU A CA 1
ATOM 548 C C . GLU A 1 67 ? 1.694 4.040 15.448 1.00 64.31 67 GLU A C 1
ATOM 550 O O . GLU A 1 67 ? 2.905 4.021 15.276 1.00 64.31 67 GLU A O 1
ATOM 555 N N . GLU A 1 68 ? 1.080 5.168 15.831 1.00 62.06 68 GLU A N 1
ATOM 556 C CA . GLU A 1 68 ? 1.752 6.490 15.936 1.00 62.06 68 GLU A CA 1
ATOM 557 C C . GLU A 1 68 ? 2.582 6.878 14.692 1.00 62.06 68 GLU A C 1
ATOM 559 O O . GLU A 1 68 ? 3.423 7.773 14.727 1.00 62.06 68 GLU A O 1
ATOM 564 N N . ASP A 1 69 ? 2.323 6.239 13.550 1.00 74.31 69 ASP A N 1
ATOM 565 C CA . ASP A 1 69 ? 3.076 6.476 12.329 1.00 74.31 69 ASP A CA 1
ATOM 566 C C . ASP A 1 69 ? 2.533 7.710 11.608 1.00 74.31 69 ASP A C 1
ATOM 568 O O . ASP A 1 69 ? 1.677 7.646 10.715 1.00 74.31 69 ASP A O 1
ATOM 572 N N . VAL A 1 70 ? 3.025 8.856 12.069 1.00 82.19 70 VAL A N 1
ATOM 573 C CA . VAL A 1 70 ? 2.713 10.175 11.526 1.00 82.19 70 VAL A CA 1
ATOM 574 C C . VAL A 1 70 ? 3.087 10.2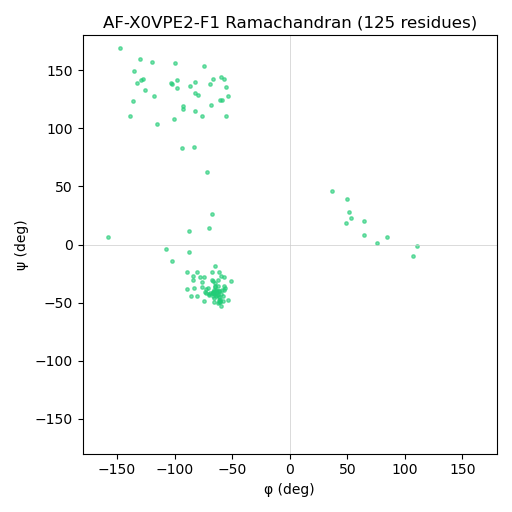38 10.045 1.00 82.19 70 VAL A C 1
ATOM 576 O O . VAL A 1 70 ? 2.251 10.650 9.246 1.00 82.19 70 VAL A O 1
ATOM 579 N N . CYS A 1 71 ? 4.259 9.724 9.660 1.00 84.19 71 CYS A N 1
ATOM 580 C CA . CYS A 1 71 ? 4.752 9.765 8.282 1.00 84.19 71 CYS A CA 1
ATOM 581 C C . CYS A 1 71 ? 3.823 9.027 7.310 1.00 84.19 71 CYS A C 1
ATOM 583 O O . CYS A 1 71 ? 3.407 9.589 6.297 1.00 84.19 71 CYS A O 1
ATOM 585 N N . THR A 1 72 ? 3.429 7.788 7.626 1.00 87.06 72 THR A N 1
ATOM 586 C CA . THR A 1 72 ? 2.499 7.031 6.772 1.00 87.06 72 THR A CA 1
ATOM 587 C C . THR A 1 72 ? 1.146 7.729 6.687 1.00 87.06 72 THR A C 1
ATOM 589 O O . THR A 1 72 ? 0.543 7.810 5.616 1.00 87.06 72 THR A O 1
ATOM 592 N N . ARG A 1 73 ? 0.647 8.265 7.804 1.00 87.75 73 ARG A N 1
ATOM 593 C CA . ARG A 1 73 ? -0.641 8.964 7.821 1.00 87.75 73 ARG A CA 1
ATOM 594 C C . ARG A 1 73 ? -0.623 10.255 7.013 1.00 87.75 73 ARG A C 1
ATOM 596 O O . ARG A 1 73 ? -1.613 10.531 6.337 1.00 87.75 73 ARG A O 1
ATOM 603 N N . GLU A 1 74 ? 0.451 11.028 7.097 1.00 87.69 74 GLU A N 1
ATOM 604 C CA . GLU A 1 74 ? 0.642 12.264 6.337 1.00 87.69 74 GLU A CA 1
ATOM 605 C C . GLU A 1 74 ? 0.770 11.981 4.843 1.00 87.69 74 GLU A C 1
ATOM 607 O O . GLU A 1 74 ? 0.095 12.641 4.054 1.00 87.69 74 GLU A O 1
ATOM 612 N N . LEU A 1 75 ? 1.513 10.934 4.466 1.00 89.88 75 LEU A N 1
ATOM 613 C CA . LEU A 1 75 ? 1.600 10.472 3.081 1.00 89.88 75 LEU A CA 1
ATOM 614 C C . LEU A 1 75 ? 0.220 10.102 2.530 1.00 89.88 75 LEU A C 1
ATOM 616 O O . LEU A 1 75 ? -0.185 10.564 1.473 1.00 89.88 75 LEU A O 1
ATOM 620 N N . PHE A 1 76 ? -0.567 9.310 3.260 1.00 89.81 76 PHE A N 1
ATOM 621 C CA . PHE A 1 76 ? -1.930 9.013 2.820 1.00 89.81 76 PHE A CA 1
ATOM 622 C C . PHE A 1 76 ? -2.805 10.266 2.770 1.00 89.81 76 PHE A C 1
ATOM 624 O O . PHE A 1 76 ? -3.620 10.405 1.862 1.00 89.81 76 PHE A O 1
ATOM 631 N N . ALA A 1 77 ? -2.673 11.166 3.743 1.00 89.12 77 ALA A N 1
ATOM 632 C CA . ALA A 1 77 ? -3.469 12.380 3.806 1.00 89.12 77 ALA A CA 1
ATOM 633 C C . ALA A 1 77 ? -3.177 13.333 2.636 1.00 89.12 77 ALA A C 1
ATOM 635 O O . ALA A 1 77 ? -4.131 13.940 2.147 1.00 89.12 77 ALA A O 1
ATOM 636 N N . SER A 1 78 ? -1.928 13.431 2.164 1.00 89.62 78 SER A N 1
ATOM 637 C CA . SER A 1 78 ? -1.536 14.316 1.056 1.00 89.62 78 SER A CA 1
ATOM 638 C C . SER A 1 78 ? -2.240 13.958 -0.258 1.00 89.62 78 SER A C 1
ATOM 640 O O . SER A 1 78 ? -2.666 14.855 -0.983 1.00 89.62 78 SER A O 1
ATOM 642 N N . TYR A 1 79 ? -2.477 12.668 -0.513 1.00 88.25 79 TYR A N 1
ATOM 643 C CA . TYR A 1 79 ? -3.186 12.197 -1.710 1.00 88.25 79 TYR A CA 1
ATOM 644 C C . TYR A 1 79 ? -4.714 12.141 -1.562 1.00 88.25 79 TYR A C 1
ATOM 646 O O . TYR A 1 79 ? -5.442 11.866 -2.522 1.00 88.25 79 TYR A O 1
ATOM 654 N N . LEU A 1 80 ? -5.252 12.390 -0.365 1.00 88.38 80 LEU A N 1
ATOM 655 C CA . LEU A 1 80 ? -6.694 12.471 -0.166 1.00 88.38 80 LEU A CA 1
ATOM 656 C C . LEU A 1 80 ? -7.205 13.885 -0.436 1.00 88.38 80 LEU A C 1
ATOM 658 O O . LEU A 1 80 ? -6.689 14.870 0.087 1.00 88.38 80 LEU A O 1
ATOM 662 N N . ARG A 1 81 ? -8.338 13.988 -1.148 1.00 79.88 81 ARG A N 1
ATOM 663 C CA . ARG A 1 81 ? -9.072 15.258 -1.264 1.00 79.88 81 ARG A CA 1
ATOM 664 C C . ARG A 1 81 ? -9.407 15.793 0.132 1.00 79.88 81 ARG A C 1
ATOM 666 O O . ARG A 1 81 ? -10.247 15.214 0.838 1.00 79.88 81 ARG A O 1
ATOM 673 N N . GLY A 1 82 ? -8.747 16.893 0.492 1.00 78.81 82 GLY A N 1
ATOM 674 C CA . GLY A 1 82 ? -8.871 17.578 1.777 1.00 78.81 82 GLY A CA 1
ATOM 675 C C . GLY A 1 82 ? -7.649 17.486 2.694 1.00 78.81 82 GLY A C 1
ATOM 676 O O . GLY A 1 82 ? -7.717 18.064 3.775 1.00 78.81 82 GLY A O 1
ATOM 677 N N . GLY A 1 83 ? -6.571 16.786 2.310 1.00 83.44 83 GLY A N 1
ATOM 678 C CA . GLY A 1 83 ? -5.301 16.802 3.052 1.00 83.44 83 GLY A CA 1
ATOM 679 C C . GLY A 1 83 ? -5.385 16.201 4.459 1.00 83.44 83 GLY A C 1
ATOM 680 O O . GLY A 1 83 ? -4.592 16.542 5.331 1.00 83.44 83 GLY A O 1
ATOM 681 N N . LYS A 1 84 ? -6.408 15.383 4.733 1.00 87.44 84 LYS A N 1
ATOM 682 C CA . LYS A 1 84 ? -6.721 14.878 6.075 1.00 87.44 84 LYS A CA 1
ATOM 683 C C . LYS A 1 84 ? -6.883 13.372 6.058 1.00 87.44 84 LYS A C 1
ATOM 685 O O . LYS A 1 84 ? -7.498 12.811 5.151 1.00 87.44 84 LYS A O 1
ATOM 690 N N . TRP A 1 85 ? -6.388 12.744 7.119 1.00 87.56 85 TRP A N 1
ATOM 691 C CA . TRP A 1 85 ? -6.566 11.319 7.347 1.00 87.56 85 TRP A CA 1
ATOM 692 C C . TRP A 1 85 ? -8.052 10.963 7.455 1.00 87.56 85 TRP A C 1
ATOM 694 O O . TRP A 1 85 ? -8.776 11.479 8.306 1.00 87.56 85 TRP A O 1
ATOM 704 N N . ASP A 1 86 ? -8.489 10.034 6.611 1.00 89.94 86 ASP A N 1
ATOM 705 C CA . ASP A 1 86 ? -9.829 9.460 6.635 1.00 89.94 86 ASP A CA 1
ATOM 706 C C . ASP A 1 86 ? -9.710 7.960 6.375 1.00 89.94 86 ASP A C 1
ATOM 708 O O . ASP A 1 86 ? -9.390 7.515 5.270 1.00 89.94 86 ASP A O 1
ATOM 712 N N . ARG A 1 87 ? -9.994 7.169 7.412 1.00 88.25 87 ARG A N 1
ATOM 713 C CA . ARG A 1 87 ? -9.846 5.712 7.390 1.00 88.25 87 ARG A CA 1
ATOM 714 C C . ARG A 1 87 ? -10.642 5.052 6.259 1.00 88.25 87 ARG A C 1
ATOM 716 O O . ARG A 1 87 ? -10.169 4.085 5.662 1.00 88.25 87 ARG A O 1
ATOM 723 N N . ALA A 1 88 ? -11.837 5.554 5.949 1.00 88.62 88 ALA A N 1
ATOM 724 C CA . ALA A 1 88 ? -12.678 4.995 4.896 1.00 88.62 88 ALA A CA 1
ATOM 725 C C . ALA A 1 88 ? -12.127 5.339 3.507 1.00 88.62 88 ALA A C 1
ATOM 727 O O . ALA A 1 88 ? -12.105 4.482 2.620 1.00 88.62 88 ALA A O 1
ATOM 728 N N . LYS A 1 89 ? -11.643 6.572 3.312 1.00 90.38 89 LYS A N 1
ATOM 729 C CA . LYS A 1 89 ? -10.988 6.974 2.058 1.00 90.38 89 LYS A CA 1
ATOM 730 C C . LYS A 1 89 ? -9.678 6.219 1.831 1.00 90.38 89 LYS A C 1
ATOM 732 O O . LYS A 1 89 ? -9.482 5.726 0.724 1.00 90.38 89 LYS A O 1
ATOM 737 N N . VAL A 1 90 ? -8.849 6.044 2.863 1.00 90.38 90 VAL A N 1
ATOM 738 C CA . VAL A 1 90 ? -7.622 5.229 2.789 1.00 90.38 90 VAL A CA 1
ATOM 739 C C . VAL A 1 90 ? -7.953 3.778 2.451 1.00 90.38 90 VAL A C 1
ATOM 741 O O . VAL A 1 90 ? -7.361 3.203 1.544 1.00 90.38 90 VAL A O 1
ATOM 744 N N . GLY A 1 91 ? -8.961 3.191 3.106 1.00 89.50 91 GLY A N 1
ATOM 745 C CA . GLY A 1 91 ? -9.405 1.832 2.794 1.00 89.50 91 GLY A CA 1
ATOM 746 C C . GLY A 1 91 ? -9.852 1.665 1.337 1.00 89.50 91 GLY A C 1
ATOM 747 O O . GLY A 1 91 ? -9.535 0.651 0.712 1.00 89.50 91 GLY A O 1
ATOM 748 N N . ARG A 1 92 ? -10.540 2.667 0.771 1.00 90.00 92 ARG A N 1
ATOM 749 C CA . ARG A 1 92 ? -10.890 2.699 -0.658 1.00 90.00 92 ARG A CA 1
ATOM 750 C C . ARG A 1 92 ? -9.658 2.842 -1.548 1.00 90.00 92 ARG A C 1
ATOM 752 O O . ARG A 1 92 ? -9.566 2.122 -2.534 1.00 90.00 92 ARG A O 1
ATOM 759 N N . LEU A 1 93 ? -8.720 3.722 -1.201 1.00 90.19 93 LEU A N 1
ATOM 760 C CA . LEU A 1 93 ? -7.480 3.927 -1.951 1.00 90.19 93 LEU A CA 1
ATOM 761 C C . LEU A 1 93 ? -6.660 2.632 -2.032 1.00 90.19 93 LEU A C 1
ATOM 763 O O . LEU A 1 93 ? -6.416 2.150 -3.133 1.00 90.19 93 LEU A O 1
ATOM 767 N N . LEU A 1 94 ? -6.377 2.003 -0.889 1.00 90.75 94 LEU A N 1
ATOM 768 C CA . LEU A 1 94 ? -5.701 0.703 -0.819 1.00 90.75 94 LEU A CA 1
ATOM 769 C C . LEU A 1 94 ? -6.453 -0.377 -1.605 1.00 90.75 94 LEU A C 1
ATOM 771 O O . LEU A 1 94 ? -5.851 -1.190 -2.297 1.00 90.75 94 LEU A O 1
ATOM 775 N N . SER A 1 95 ? -7.788 -0.370 -1.560 1.00 89.25 95 SER A N 1
ATOM 776 C CA . SER A 1 95 ? -8.585 -1.330 -2.328 1.00 89.25 95 SER A CA 1
ATOM 777 C C . SER A 1 95 ? -8.481 -1.137 -3.842 1.00 89.25 95 SER A C 1
ATOM 779 O O . SER A 1 95 ? -8.596 -2.129 -4.559 1.00 89.25 95 SER A O 1
ATOM 781 N N . ARG A 1 96 ? -8.292 0.100 -4.321 1.00 88.81 96 ARG A N 1
ATOM 782 C CA . ARG A 1 96 ? -8.069 0.409 -5.745 1.00 88.81 96 ARG A CA 1
ATOM 783 C C . ARG A 1 96 ? -6.651 0.078 -6.201 1.00 88.81 96 ARG A C 1
ATOM 785 O O . ARG A 1 96 ? -6.464 -0.249 -7.363 1.00 88.81 96 ARG A O 1
ATOM 792 N N . MET A 1 97 ? -5.678 0.209 -5.303 1.00 89.38 97 MET A N 1
ATOM 793 C CA . MET A 1 97 ? -4.271 -0.106 -5.560 1.00 89.38 97 MET A CA 1
ATOM 794 C C . MET A 1 97 ? -3.977 -1.600 -5.524 1.00 89.38 97 MET A C 1
ATOM 796 O O . MET A 1 97 ? -3.016 -2.054 -6.132 1.00 89.38 97 MET A O 1
ATOM 800 N N . ALA A 1 98 ? -4.763 -2.352 -4.759 1.00 88.75 98 ALA A N 1
ATOM 801 C CA . ALA A 1 98 ? -4.532 -3.771 -4.605 1.00 88.75 98 ALA A CA 1
ATOM 802 C C . ALA A 1 98 ? -4.534 -4.495 -5.954 1.00 88.75 98 ALA A C 1
ATOM 804 O O . ALA A 1 98 ? -5.330 -4.175 -6.838 1.00 88.75 98 ALA A O 1
ATOM 805 N N . ASP A 1 99 ? -3.646 -5.477 -6.063 1.00 86.88 99 ASP A N 1
ATOM 806 C CA . ASP A 1 99 ? -3.446 -6.334 -7.227 1.00 86.88 99 ASP A CA 1
ATOM 807 C C . ASP A 1 99 ? -2.940 -5.579 -8.475 1.00 86.88 99 ASP A C 1
ATOM 809 O O . ASP A 1 99 ? -2.826 -6.163 -9.551 1.00 86.88 99 ASP A O 1
ATOM 813 N N . ARG A 1 100 ? -2.573 -4.293 -8.335 1.00 84.81 100 ARG A N 1
ATOM 814 C CA . ARG A 1 100 ? -1.905 -3.495 -9.371 1.00 84.81 100 ARG A CA 1
ATOM 815 C C . ARG A 1 100 ? -0.407 -3.428 -9.063 1.00 84.81 100 ARG A C 1
ATOM 817 O O . ARG A 1 100 ? -0.026 -2.750 -8.107 1.00 84.81 100 ARG A O 1
ATOM 824 N N . PRO A 1 101 ? 0.448 -4.124 -9.828 1.00 84.25 101 PRO A N 1
ATOM 825 C CA . PRO A 1 101 ? 1.884 -4.036 -9.629 1.00 84.25 101 PRO A CA 1
ATOM 826 C C . PRO A 1 101 ? 2.397 -2.651 -10.041 1.00 84.25 101 PRO A C 1
ATOM 828 O O . PRO A 1 101 ? 2.001 -2.111 -11.075 1.00 84.25 101 PRO A O 1
ATOM 831 N N . CYS A 1 102 ? 3.305 -2.094 -9.249 1.00 83.94 102 CYS A N 1
ATOM 832 C CA . CYS A 1 102 ? 4.035 -0.873 -9.562 1.00 83.94 102 CYS A CA 1
ATOM 833 C C . CYS A 1 102 ? 5.504 -1.086 -9.199 1.00 83.94 102 CYS A C 1
ATOM 835 O O . CYS A 1 102 ? 5.800 -1.462 -8.068 1.00 83.94 102 CYS A O 1
ATOM 837 N N . ASN A 1 103 ? 6.413 -0.905 -10.162 1.00 82.44 103 ASN A N 1
ATOM 838 C CA . ASN A 1 103 ? 7.861 -1.077 -9.967 1.00 82.44 103 ASN A CA 1
ATOM 839 C C . ASN A 1 103 ? 8.255 -2.408 -9.296 1.00 82.44 103 ASN A C 1
ATOM 841 O O . ASN A 1 103 ? 9.129 -2.459 -8.440 1.00 82.44 103 ASN A O 1
ATOM 845 N N . GLY A 1 104 ? 7.576 -3.500 -9.664 1.00 82.56 104 GLY A N 1
ATOM 846 C CA . GLY A 1 104 ? 7.834 -4.827 -9.097 1.00 82.56 104 GLY A CA 1
ATOM 847 C C . GLY A 1 104 ? 7.281 -5.048 -7.684 1.00 82.56 104 GLY A C 1
ATOM 848 O O . GLY A 1 104 ? 7.425 -6.150 -7.164 1.00 82.56 104 GLY A O 1
ATOM 849 N N . ILE A 1 105 ? 6.601 -4.062 -7.091 1.00 85.38 105 ILE A N 1
ATOM 850 C CA . ILE A 1 105 ? 5.916 -4.152 -5.796 1.00 85.38 105 ILE A CA 1
ATOM 851 C C . ILE A 1 105 ? 4.410 -4.293 -6.035 1.00 85.38 105 ILE A C 1
ATOM 853 O O . ILE A 1 105 ? 3.832 -3.619 -6.891 1.00 85.38 105 ILE A O 1
ATOM 857 N N . VAL A 1 106 ? 3.742 -5.151 -5.267 1.00 89.56 106 VAL A N 1
ATOM 858 C CA . VAL A 1 106 ? 2.288 -5.323 -5.319 1.00 89.56 106 VAL A CA 1
ATOM 859 C C . VAL A 1 106 ? 1.683 -5.328 -3.921 1.00 89.56 106 VAL A C 1
ATOM 861 O O . VAL A 1 106 ? 2.208 -5.926 -2.985 1.00 89.56 106 VAL A O 1
ATOM 864 N N . LEU A 1 107 ? 0.536 -4.666 -3.784 1.00 91.06 107 LEU A N 1
ATOM 865 C CA . LEU A 1 107 ? -0.308 -4.758 -2.599 1.00 91.06 107 LEU A CA 1
ATOM 866 C C . LEU A 1 107 ? -1.343 -5.860 -2.814 1.00 91.06 107 LEU A C 1
ATOM 868 O O . LEU A 1 107 ? -2.176 -5.747 -3.707 1.00 91.06 107 LEU A O 1
ATOM 872 N N . ARG A 1 108 ? -1.349 -6.899 -1.987 1.00 90.31 108 ARG A N 1
ATOM 873 C CA . ARG A 1 108 ? -2.357 -7.963 -2.032 1.00 90.31 108 ARG A CA 1
ATOM 874 C C . ARG A 1 108 ? -3.382 -7.789 -0.928 1.00 90.31 108 ARG A C 1
ATOM 876 O O . ARG A 1 108 ? -3.043 -7.490 0.219 1.00 90.31 108 ARG A O 1
ATOM 883 N N . LYS A 1 109 ? -4.651 -8.014 -1.268 1.00 89.62 109 LYS A N 1
ATOM 884 C CA . LYS A 1 109 ? -5.723 -8.144 -0.276 1.00 89.62 109 LYS A CA 1
ATOM 885 C C . LYS A 1 109 ? -5.676 -9.543 0.318 1.00 89.62 109 LYS A C 1
ATOM 887 O O . LYS A 1 109 ? -5.738 -10.531 -0.407 1.00 89.62 109 LYS A O 1
ATOM 892 N N . ARG A 1 110 ? -5.663 -9.620 1.643 1.00 84.31 110 ARG A N 1
ATOM 893 C CA . ARG A 1 110 ? -5.888 -10.859 2.380 1.00 84.31 110 ARG A CA 1
ATOM 894 C C . ARG A 1 110 ? -7.138 -10.683 3.228 1.00 84.31 110 ARG A C 1
ATOM 896 O O . ARG A 1 110 ? -7.294 -9.689 3.933 1.00 84.31 110 ARG A O 1
ATOM 903 N N . GLN A 1 111 ? -8.074 -11.615 3.112 1.00 77.12 111 GLN A N 1
ATOM 904 C CA . GLN A 1 111 ? -9.235 -11.632 3.988 1.00 77.12 111 GLN A CA 1
ATOM 905 C C . GLN A 1 111 ? -8.910 -12.527 5.176 1.00 77.12 111 GLN A C 1
ATOM 907 O O . GLN A 1 111 ? -8.690 -13.723 4.994 1.00 77.12 111 GLN A O 1
ATOM 912 N N . ASP A 1 112 ? -8.873 -11.951 6.377 1.00 70.75 112 ASP A N 1
ATOM 913 C CA . ASP A 1 112 ? -8.838 -12.765 7.584 1.00 70.75 112 ASP A CA 1
ATOM 914 C C . ASP A 1 112 ? -10.248 -13.318 7.817 1.00 70.75 112 ASP A C 1
ATOM 916 O O . ASP A 1 112 ? -11.201 -12.585 8.113 1.00 70.75 112 ASP A O 1
ATOM 920 N N . THR A 1 113 ? -10.388 -14.629 7.633 1.00 62.44 113 THR A N 1
ATOM 921 C CA . THR A 1 113 ? -11.634 -15.375 7.833 1.00 62.44 113 THR A CA 1
ATOM 922 C C . THR A 1 113 ? -12.097 -15.383 9.287 1.00 62.44 113 THR A C 1
ATOM 924 O O . THR A 1 113 ? -13.271 -15.630 9.541 1.00 62.44 113 THR A O 1
ATOM 927 N N . THR A 1 114 ? -11.204 -15.090 10.230 1.00 66.88 114 THR A N 1
ATOM 928 C CA . THR A 1 114 ? -11.447 -15.199 11.674 1.00 66.88 114 THR A CA 1
ATOM 929 C C . THR A 1 114 ? -12.021 -13.912 12.256 1.00 66.88 114 THR A C 1
ATOM 931 O O . THR A 1 114 ? -12.895 -13.952 13.116 1.00 66.88 114 THR A O 1
ATOM 934 N N . LEU A 1 115 ? -11.543 -12.759 11.780 1.00 65.31 115 LEU A N 1
ATOM 935 C CA . LEU A 1 115 ? -11.925 -11.442 12.301 1.00 65.31 115 LEU A CA 1
ATOM 936 C C . LEU A 1 115 ? -12.834 -10.651 11.349 1.00 65.31 115 LEU A C 1
ATOM 938 O O . LEU A 1 115 ? -13.265 -9.551 11.691 1.00 65.31 115 LEU A O 1
ATOM 942 N N . HIS A 1 116 ? -13.117 -11.179 10.152 1.00 71.00 116 HIS A N 1
ATOM 943 C CA . HIS A 1 116 ? -13.803 -10.463 9.067 1.00 71.00 116 HIS A CA 1
ATOM 944 C C . HIS A 1 116 ? -13.160 -9.102 8.740 1.00 71.00 116 HIS A C 1
ATOM 946 O O . HIS A 1 116 ? -13.821 -8.175 8.262 1.00 71.00 116 HIS A O 1
ATOM 952 N N . VAL A 1 117 ? -11.855 -8.969 8.989 1.00 76.81 117 VAL A N 1
ATOM 953 C CA . VAL A 1 117 ? -11.090 -7.754 8.710 1.00 76.81 117 VAL A CA 1
ATOM 954 C C . VAL A 1 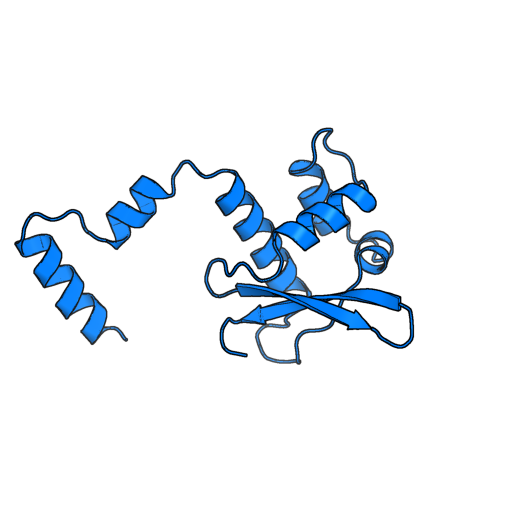117 ? -10.361 -7.913 7.381 1.00 76.81 117 VAL A C 1
ATOM 956 O O . VAL A 1 117 ? -9.857 -8.981 7.035 1.00 76.81 117 VAL A O 1
ATOM 959 N N . ARG A 1 118 ? -10.317 -6.820 6.615 1.00 83.12 118 ARG A N 1
ATOM 960 C CA . ARG A 1 118 ? -9.502 -6.733 5.405 1.00 83.12 118 ARG A CA 1
ATOM 961 C C . ARG A 1 118 ? -8.067 -6.396 5.794 1.00 83.12 118 ARG A C 1
ATOM 963 O O . ARG A 1 118 ? -7.805 -5.302 6.304 1.00 83.12 118 ARG A O 1
ATOM 970 N N . GLU A 1 119 ? -7.173 -7.331 5.527 1.00 88.38 119 GLU A N 1
ATOM 971 C CA . GLU A 1 119 ? -5.736 -7.170 5.664 1.00 88.38 119 GLU A CA 1
ATOM 972 C C . GLU A 1 119 ? -5.107 -6.880 4.304 1.00 88.38 119 GLU A C 1
ATOM 974 O O . GLU A 1 119 ? -5.645 -7.220 3.243 1.00 88.38 119 GLU A O 1
ATOM 979 N N . TYR A 1 120 ? -3.948 -6.245 4.351 1.00 89.06 120 TYR A N 1
ATOM 980 C CA . TYR A 1 120 ? -3.121 -5.994 3.192 1.00 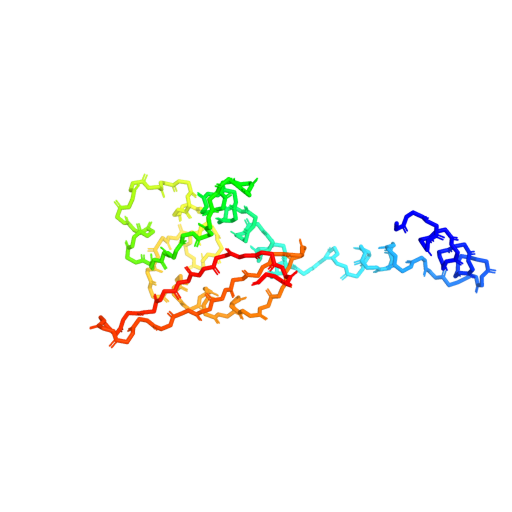89.06 120 TYR A CA 1
ATOM 981 C C . TYR A 1 120 ? -1.712 -6.498 3.459 1.00 89.06 120 TYR A C 1
ATOM 983 O O . TYR A 1 120 ? -1.201 -6.380 4.572 1.00 89.06 120 TYR A O 1
ATOM 991 N N . VAL A 1 121 ? -1.101 -7.058 2.425 1.00 89.50 121 VAL A N 1
ATOM 992 C CA . VAL A 1 121 ? 0.290 -7.506 2.425 1.00 89.50 121 VAL A CA 1
ATOM 993 C C . VAL A 1 121 ? 0.962 -6.838 1.240 1.00 89.50 121 VAL A C 1
ATOM 995 O O . VAL A 1 121 ? 0.398 -6.827 0.149 1.00 89.50 121 VAL A O 1
ATOM 998 N N . VAL A 1 122 ? 2.135 -6.256 1.450 1.00 88.06 122 VAL A N 1
ATOM 999 C CA . VAL A 1 122 ? 2.963 -5.750 0.351 1.00 88.06 122 VAL A CA 1
ATOM 1000 C C . VAL A 1 122 ? 4.001 -6.823 0.055 1.00 88.06 122 VAL A C 1
ATOM 1002 O O . VAL A 1 122 ? 4.560 -7.381 0.992 1.00 88.06 122 VAL A O 1
ATOM 1005 N N . SER A 1 123 ? 4.228 -7.153 -1.210 1.00 86.56 123 SER A N 1
ATOM 1006 C CA . SER A 1 123 ? 5.223 -8.149 -1.616 1.00 86.56 123 SER A CA 1
ATOM 1007 C C . SER A 1 123 ? 5.833 -7.783 -2.962 1.00 86.56 123 SER A C 1
ATOM 1009 O O . SER A 1 123 ? 5.322 -6.901 -3.663 1.00 86.56 123 SER A O 1
ATOM 1011 N N . LEU A 1 124 ? 6.900 -8.479 -3.348 1.00 84.69 124 LEU A N 1
ATOM 1012 C CA . LEU A 1 124 ? 7.389 -8.410 -4.717 1.00 84.69 124 LEU A CA 1
ATOM 1013 C C . LEU A 1 124 ? 6.463 -9.198 -5.655 1.00 84.69 124 LEU A C 1
ATOM 1015 O O . LEU A 1 124 ? 5.744 -10.121 -5.256 1.00 84.69 124 LEU A O 1
ATOM 1019 N N . VAL A 1 125 ? 6.443 -8.807 -6.925 1.00 81.94 125 VAL A N 1
ATOM 1020 C CA . VAL A 1 125 ? 5.743 -9.551 -7.974 1.00 81.94 125 VAL A CA 1
ATOM 1021 C C . VAL A 1 125 ? 6.477 -10.873 -8.204 1.00 81.94 125 VAL A C 1
ATOM 1023 O O . VAL A 1 125 ? 7.642 -10.871 -8.584 1.00 81.94 125 VAL A O 1
ATOM 1026 N N . GLY A 1 126 ? 5.785 -11.996 -8.002 1.00 72.75 126 GLY A N 1
ATOM 1027 C CA . GLY A 1 126 ? 6.344 -13.345 -8.172 1.00 72.75 126 GLY A CA 1
ATOM 1028 C C . GLY A 1 126 ? 6.605 -14.102 -6.866 1.00 72.75 126 GLY A C 1
ATOM 1029 O O . GLY A 1 126 ? 6.840 -15.305 -6.926 1.00 72.75 126 GLY A O 1
ATOM 1030 N N . GLU A 1 127 ? 6.496 -13.428 -5.716 1.00 60.59 127 GLU A N 1
ATOM 1031 C CA . GLU A 1 127 ? 6.415 -14.037 -4.373 1.00 60.59 127 GLU A CA 1
ATOM 1032 C C . GLU A 1 127 ? 4.962 -14.334 -3.968 1.00 60.59 127 GLU A C 1
ATOM 1034 O O . GLU A 1 127 ? 4.721 -15.294 -3.209 1.00 60.59 127 GLU A O 1
#

Secondary structure (DSSP, 8-state):
-HHHHHHHHHHHHHTTPPPHHHHHHHHHTT-HHHHHHHHHHHHHHHHHS-TTSSPPPPEEHHHHHHS--HHHHHHHHHTSTTSS--HHHHHHHHHHHTT--BTTEEEEEEE-TTT--EEEEEEETT-

Sequence (127 aa):
FDDWDNLVRGALIWLEQDDPVDTQDRSGGGDEEREMINDILTHLYTKYCNFGVEPPKPFTVKRLHEEEDVCTRELFASYLRGGKWDRAKVGRLLSRMADRPCNGIVLRKRQDTTLHVREYVVSLVGE

pLDDT: mean 76.42, std 13.39, range [45.78, 91.06]